Protein AF-A0A2V6CLN5-F1 (afdb_monomer)

Solvent-accessible surface area (backbone atoms only — not comparable to full-atom values): 7757 Å² total; per-residue (Å²): 100,62,91,76,71,55,39,78,45,78,47,77,34,78,84,60,89,76,80,54,70,52,59,53,9,47,54,37,43,55,32,52,57,23,52,75,64,76,71,31,48,40,36,36,31,42,41,48,69,71,58,45,52,54,38,46,75,48,40,44,60,82,65,34,53,76,42,70,60,85,72,76,74,73,96,62,84,77,76,75,79,74,70,76,85,67,86,66,53,70,64,59,49,43,53,50,41,42,52,7,52,50,31,34,23,73,61,24,66,73,41,44,77,76,39,44,70,59,51,54,49,39,54,48,54,54,52,51,62,65,74,75,112

Radius of gyration: 15.97 Å; Cα contacts (8 Å, |Δi|>4): 154; chains: 1; bounding box: 35×40×33 Å

Secondary structure (DSSP, 8-state):
-GGGT--EEEEE-TT-----HHHHHHHHHHHHHHHHTSS-EEEEES--HHHHHHHHTTTGGGTSEE--S--------PPP---------HHHHHHHHHHHHHHHHHH-TTHHHHHHHHHHHHHHHHHHHHHT-

Foldseek 3Di:
DVVVVDAEEEAECLPPPDDDLLNLLVLLLVQVVSVVVVRHAYEYECQDPVNVCVCVVLLNVVRHHYDNDDPDDPPDDDDDPPDDPDPDPPLVVLVSSLSSQVSSCVSPVVSCVVCVVVNVVSVVVNVVVVVVD

pLDDT: mean 75.02, std 11.57, range [39.91, 88.12]

Sequence (133 aa):
MLDRGYREFVVDLAHCAMMDSTFMGTMASVALRLKELEQGHLHVVHCGNRSRELLSGLGLDHIFDIRANGATAPECKTLERGGALREERKRQRAETMLEAHEALCEAAPENLFRFKDVLEYLKQDLHHETTSK

Nearest PDB structures (foldseek):
  1vgv-assembly2_D  TM=6.529E-01  e=3.186E+00  Escherichia coli
  8ahf-assembly1_B-2  TM=5.911E-01  e=4.012E+00  Bacillus anthracis
  7vz6-assembly1_C-2  TM=6.167E-01  e=5.053E+00  Streptomyces kasugaensis
  3kzp-assembly1_A  TM=6.061E-01  e=5.670E+00  Listeria monocytogenes

Mean predicted aligned error: 10.14 Å

Structure (mmCIF, N/CA/C/O backbone):
data_AF-A0A2V6CLN5-F1
#
_entry.id   AF-A0A2V6CLN5-F1
#
loop_
_atom_site.group_PDB
_atom_site.id
_atom_site.type_symbol
_atom_site.label_atom_id
_atom_site.label_alt_id
_atom_site.label_comp_id
_atom_site.label_asym_id
_atom_site.label_entity_id
_atom_site.label_seq_id
_atom_site.pdbx_PDB_ins_code
_atom_site.Cartn_x
_atom_site.Cartn_y
_atom_site.Cartn_z
_atom_site.occupancy
_atom_site.B_iso_or_equiv
_atom_site.auth_seq_id
_atom_site.auth_comp_id
_atom_site.auth_asym_id
_atom_site.auth_at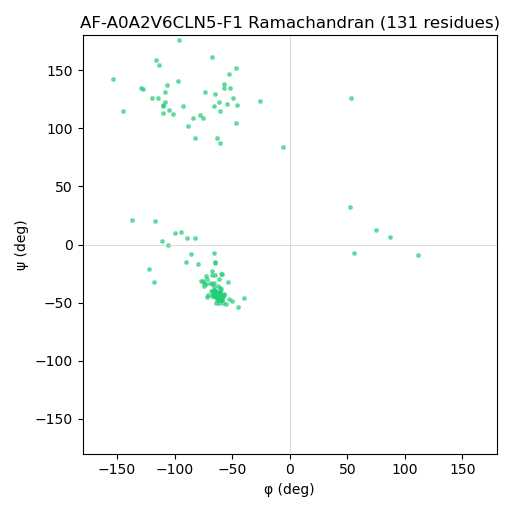om_id
_atom_site.pdbx_PDB_model_num
ATOM 1 N N . MET A 1 1 ? -14.189 -5.129 -4.611 1.00 71.19 1 MET A N 1
ATOM 2 C CA . MET A 1 1 ? -13.698 -6.204 -5.519 1.00 71.19 1 MET A CA 1
ATOM 3 C C . MET A 1 1 ? -13.406 -7.468 -4.740 1.00 71.19 1 MET A C 1
ATOM 5 O O . MET A 1 1 ? -13.866 -8.524 -5.148 1.00 71.19 1 MET A O 1
ATOM 9 N N . LEU A 1 2 ? -12.740 -7.334 -3.596 1.00 74.69 2 LEU A N 1
ATOM 10 C CA . LEU A 1 2 ? -12.608 -8.377 -2.579 1.00 74.69 2 LEU A CA 1
ATOM 11 C C . LEU A 1 2 ? -13.974 -8.989 -2.207 1.00 74.69 2 LEU A C 1
ATOM 13 O O . LEU A 1 2 ? -14.160 -10.192 -2.348 1.00 74.69 2 LEU A O 1
ATOM 17 N N . ASP A 1 3 ? -14.987 -8.156 -1.932 1.00 76.31 3 ASP A N 1
ATOM 18 C CA . ASP A 1 3 ? -16.357 -8.614 -1.601 1.00 76.31 3 ASP A CA 1
ATOM 19 C C . ASP A 1 3 ? -17.075 -9.336 -2.750 1.00 76.31 3 ASP A C 1
ATOM 21 O O . ASP A 1 3 ? -18.086 -10.002 -2.555 1.00 76.31 3 ASP A O 1
ATOM 25 N N . ARG A 1 4 ? -16.560 -9.200 -3.979 1.00 79.12 4 ARG A N 1
ATOM 26 C CA . ARG A 1 4 ? -17.073 -9.905 -5.162 1.00 79.12 4 ARG A CA 1
ATOM 27 C C . ARG A 1 4 ? -16.391 -11.264 -5.365 1.00 79.12 4 ARG A C 1
ATOM 29 O O . ARG A 1 4 ? -16.625 -11.891 -6.393 1.00 79.12 4 ARG A O 1
ATOM 36 N N . GLY A 1 5 ? -15.543 -11.694 -4.428 1.00 79.44 5 GLY A N 1
ATOM 37 C CA . GLY A 1 5 ? -14.860 -12.988 -4.444 1.00 79.44 5 GLY A CA 1
ATOM 38 C C . GLY A 1 5 ? -13.536 -13.019 -5.209 1.00 79.44 5 GLY A C 1
ATOM 39 O O . GLY A 1 5 ? -12.966 -14.095 -5.364 1.00 79.44 5 GLY A O 1
ATOM 40 N N . TYR A 1 6 ? -13.024 -11.877 -5.682 1.00 82.25 6 TYR A N 1
ATOM 41 C CA . TYR A 1 6 ? -11.706 -11.829 -6.324 1.00 82.25 6 TYR A CA 1
ATOM 42 C C . TYR A 1 6 ? -10.604 -11.970 -5.273 1.00 82.25 6 TYR A C 1
ATOM 44 O O . TYR A 1 6 ? -10.631 -11.281 -4.254 1.00 82.25 6 TYR A O 1
ATOM 52 N N . ARG A 1 7 ? -9.649 -12.864 -5.538 1.00 82.19 7 ARG A N 1
ATOM 53 C CA . ARG A 1 7 ? -8.569 -13.244 -4.611 1.00 82.19 7 ARG A CA 1
ATOM 54 C C . ARG A 1 7 ? -7.172 -13.018 -5.197 1.00 82.19 7 ARG A C 1
ATOM 56 O O . ARG A 1 7 ? -6.224 -12.869 -4.446 1.00 82.19 7 ARG A O 1
ATOM 63 N N . GLU A 1 8 ? -7.056 -12.939 -6.517 1.00 83.88 8 GLU A N 1
ATOM 64 C CA . GLU A 1 8 ? -5.797 -12.707 -7.228 1.00 83.88 8 GLU A CA 1
ATOM 65 C C . GLU A 1 8 ? -5.798 -11.298 -7.816 1.00 83.88 8 GLU A C 1
ATOM 67 O O . GLU A 1 8 ? -6.689 -10.947 -8.596 1.00 83.88 8 GLU A O 1
ATOM 72 N N . PHE A 1 9 ? -4.805 -10.494 -7.444 1.00 83.44 9 PHE A N 1
ATOM 73 C CA . PHE A 1 9 ? -4.642 -9.129 -7.931 1.00 83.44 9 PHE A CA 1
ATOM 74 C C . PHE A 1 9 ? -3.235 -8.938 -8.487 1.00 83.44 9 PHE A C 1
ATOM 76 O O . PHE A 1 9 ? -2.253 -9.305 -7.848 1.00 83.44 9 PHE A O 1
ATOM 83 N N . VAL A 1 10 ? -3.139 -8.327 -9.667 1.00 85.25 10 VAL A N 1
ATOM 84 C CA . VAL A 1 10 ? -1.862 -7.997 -10.309 1.00 85.25 10 VAL A CA 1
ATOM 85 C C . VAL A 1 10 ? -1.777 -6.491 -10.509 1.00 85.25 10 VAL A C 1
ATOM 87 O O . VAL A 1 10 ? -2.666 -5.890 -11.113 1.00 85.25 10 VAL A O 1
ATOM 90 N N . VAL A 1 11 ? -0.699 -5.890 -10.015 1.00 84.81 11 VAL A N 1
ATOM 91 C CA . VAL A 1 11 ? -0.373 -4.472 -10.178 1.00 84.81 11 VAL A CA 1
ATOM 92 C C . VAL A 1 11 ? 0.836 -4.360 -11.099 1.00 84.81 11 VAL A C 1
ATOM 94 O O . VAL A 1 11 ? 1.939 -4.778 -10.748 1.00 84.81 11 VAL A O 1
ATOM 97 N N . ASP A 1 12 ? 0.623 -3.795 -12.286 1.00 84.50 12 ASP A N 1
ATOM 98 C CA . ASP A 1 12 ? 1.682 -3.558 -13.266 1.00 84.50 12 ASP A CA 1
ATOM 99 C C . ASP A 1 12 ? 2.269 -2.149 -13.111 1.00 84.50 12 ASP A C 1
ATOM 101 O O . ASP A 1 12 ? 1.564 -1.146 -13.255 1.00 84.50 12 ASP A O 1
ATOM 105 N N . LEU A 1 13 ? 3.570 -2.076 -12.819 1.00 85.44 13 LEU A N 1
ATOM 106 C CA . LEU A 1 13 ? 4.305 -0.827 -12.630 1.00 85.44 13 LEU A CA 1
ATOM 107 C C . LEU A 1 13 ? 5.120 -0.390 -13.859 1.00 85.44 13 LEU A C 1
ATOM 109 O O . LEU A 1 13 ? 5.860 0.588 -13.756 1.00 85.44 13 LEU A O 1
ATOM 113 N N . ALA A 1 14 ? 4.957 -1.024 -15.029 1.00 81.94 14 ALA A N 1
ATOM 114 C CA . ALA A 1 14 ? 5.732 -0.721 -16.242 1.00 81.94 14 ALA A CA 1
ATOM 115 C C . ALA A 1 14 ? 5.692 0.765 -16.654 1.00 81.94 14 ALA A C 1
ATOM 117 O O . ALA A 1 14 ? 6.671 1.299 -17.175 1.00 81.94 14 ALA A O 1
ATOM 118 N N . HIS A 1 15 ? 4.574 1.448 -16.388 1.00 79.50 15 HIS A N 1
ATOM 119 C CA . HIS A 1 15 ? 4.381 2.878 -16.660 1.00 79.50 15 HIS A CA 1
ATOM 120 C C . HIS A 1 15 ? 4.155 3.714 -15.387 1.00 79.50 15 HIS A C 1
ATOM 122 O O . HIS A 1 15 ? 3.625 4.824 -15.452 1.00 79.50 15 HIS A O 1
ATOM 128 N N . CYS A 1 16 ? 4.545 3.202 -14.215 1.00 79.56 16 CYS A N 1
ATOM 129 C CA . CYS A 1 16 ? 4.435 3.923 -12.950 1.00 79.56 16 CYS A CA 1
ATOM 130 C C . CYS A 1 16 ? 5.697 4.764 -12.704 1.00 79.56 16 CYS A C 1
ATOM 132 O O . CYS A 1 16 ? 6.743 4.250 -12.312 1.00 79.56 16 CYS A O 1
ATOM 134 N N . ALA A 1 17 ? 5.606 6.075 -12.944 1.00 74.25 17 ALA A N 1
ATOM 135 C CA . ALA A 1 17 ? 6.748 6.982 -12.802 1.00 74.25 17 ALA A CA 1
ATOM 136 C C . ALA A 1 17 ? 7.102 7.306 -11.337 1.00 74.25 17 ALA A C 1
ATOM 138 O O . ALA A 1 17 ? 8.265 7.562 -11.020 1.00 74.25 17 ALA A O 1
ATOM 139 N N . MET A 1 18 ? 6.106 7.333 -10.447 1.00 76.50 18 MET A N 1
ATOM 140 C CA . MET A 1 18 ? 6.268 7.687 -9.037 1.00 76.50 18 MET A CA 1
ATOM 141 C C . MET A 1 18 ? 5.175 7.021 -8.198 1.00 76.50 18 MET A C 1
ATOM 143 O O . MET A 1 18 ? 4.025 6.958 -8.626 1.00 76.50 18 MET A O 1
ATOM 147 N N . MET A 1 19 ? 5.540 6.569 -6.998 1.00 82.31 19 MET A N 1
ATOM 148 C CA . MET A 1 19 ? 4.613 6.073 -5.982 1.00 82.31 19 MET A CA 1
ATOM 149 C C . MET A 1 19 ? 4.663 7.018 -4.785 1.00 82.31 19 MET A C 1
ATOM 151 O O . MET A 1 19 ? 5.745 7.294 -4.265 1.00 82.31 19 MET A O 1
ATOM 155 N N . ASP A 1 20 ? 3.508 7.518 -4.362 1.00 80.94 20 ASP A N 1
ATOM 156 C CA . ASP A 1 20 ? 3.372 8.273 -3.120 1.00 80.94 20 ASP A CA 1
ATOM 157 C C . ASP A 1 20 ? 2.894 7.363 -1.974 1.00 80.94 20 ASP A C 1
ATOM 159 O O . ASP A 1 20 ? 2.632 6.169 -2.156 1.00 80.94 20 ASP A O 1
ATOM 163 N N . SER A 1 21 ? 2.810 7.913 -0.762 1.00 69.31 21 SER A N 1
ATOM 164 C CA . SER A 1 21 ? 2.381 7.152 0.416 1.00 69.31 21 SER A CA 1
ATOM 165 C C . SER A 1 21 ? 0.934 6.668 0.329 1.00 69.31 21 SER A C 1
ATOM 167 O O . SER A 1 21 ? 0.615 5.626 0.898 1.00 69.31 21 SER A O 1
ATOM 169 N N . THR A 1 22 ? 0.072 7.361 -0.424 1.00 75.06 22 THR A N 1
ATOM 170 C CA . THR A 1 22 ? -1.329 6.951 -0.605 1.00 75.06 22 THR A CA 1
ATOM 171 C C . THR A 1 22 ? -1.402 5.717 -1.497 1.00 75.06 22 THR A C 1
ATOM 173 O O . THR A 1 22 ? -2.078 4.748 -1.153 1.00 75.06 22 THR A O 1
ATOM 176 N N . PHE A 1 23 ? -0.655 5.705 -2.604 1.00 82.06 23 PHE A N 1
ATOM 177 C CA . PHE A 1 23 ? -0.536 4.545 -3.484 1.00 82.06 23 PHE A CA 1
ATOM 178 C C . PHE A 1 23 ? -0.007 3.323 -2.725 1.00 82.06 23 PHE A C 1
ATOM 180 O O . PHE A 1 23 ? -0.618 2.255 -2.757 1.00 82.06 23 PHE A O 1
ATOM 187 N N . MET A 1 24 ? 1.097 3.490 -1.989 1.00 84.56 24 MET A N 1
ATOM 188 C CA . MET A 1 24 ? 1.725 2.390 -1.252 1.00 84.56 24 MET A CA 1
ATOM 189 C C . MET A 1 24 ? 0.838 1.866 -0.120 1.00 84.56 24 MET A C 1
ATOM 191 O O . MET A 1 24 ? 0.680 0.654 0.005 1.00 84.56 24 MET A O 1
ATOM 195 N N . GLY A 1 25 ? 0.206 2.744 0.661 1.00 79.44 25 GLY A N 1
ATOM 196 C CA . GLY A 1 25 ? -0.685 2.298 1.729 1.00 79.44 25 GLY A CA 1
ATOM 197 C C . GLY A 1 25 ? -2.014 1.727 1.224 1.00 79.44 25 GLY A C 1
ATOM 198 O O . GLY A 1 25 ? -2.551 0.817 1.847 1.00 79.44 25 GLY A O 1
ATOM 1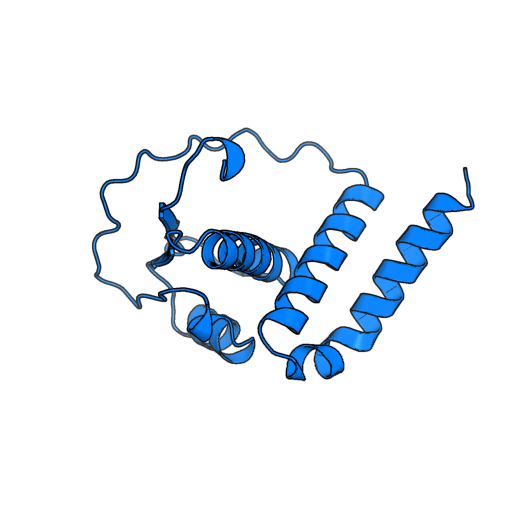99 N N . THR A 1 26 ? -2.502 2.143 0.048 1.00 83.25 26 THR A N 1
ATOM 200 C CA . THR A 1 26 ? -3.648 1.477 -0.601 1.00 83.25 26 THR A CA 1
ATOM 201 C C . THR A 1 26 ? -3.287 0.048 -1.001 1.00 83.25 26 THR A C 1
ATOM 203 O O . THR A 1 26 ? -4.049 -0.876 -0.724 1.00 83.25 26 THR A O 1
ATOM 206 N N . MET A 1 27 ? -2.109 -0.165 -1.606 1.00 85.88 27 MET A N 1
ATOM 207 C CA . MET A 1 27 ? -1.630 -1.522 -1.897 1.00 85.88 27 MET A CA 1
ATOM 208 C C . MET A 1 27 ? -1.469 -2.346 -0.614 1.00 85.88 27 MET A C 1
ATOM 210 O O . MET A 1 27 ? -1.870 -3.509 -0.589 1.00 85.88 27 MET A O 1
ATOM 214 N N . ALA A 1 28 ? -0.941 -1.739 0.456 1.00 81.75 28 ALA A N 1
ATOM 215 C CA . ALA A 1 28 ? -0.782 -2.390 1.756 1.00 81.75 28 ALA A CA 1
ATOM 216 C C . ALA A 1 28 ? -2.131 -2.824 2.341 1.00 81.75 28 ALA A C 1
ATOM 218 O O . ALA A 1 28 ? -2.293 -3.999 2.658 1.00 81.75 28 ALA A O 1
ATOM 219 N N . SER A 1 29 ? -3.120 -1.924 2.390 1.00 82.50 29 SER A N 1
ATOM 220 C CA . SER A 1 29 ? -4.478 -2.232 2.868 1.00 82.50 29 SER A CA 1
ATOM 221 C C . SER A 1 29 ? -5.115 -3.360 2.049 1.00 82.50 29 SER A C 1
ATOM 223 O O . SER A 1 29 ? -5.641 -4.319 2.613 1.00 82.50 29 SER A O 1
ATOM 225 N N . VAL A 1 30 ? -5.002 -3.320 0.714 1.00 84.25 30 VAL A N 1
ATOM 226 C CA . VAL A 1 30 ? -5.534 -4.388 -0.149 1.00 84.25 30 VAL A CA 1
ATOM 227 C C . VAL A 1 30 ? -4.890 -5.737 0.162 1.00 84.25 30 VAL A C 1
ATOM 229 O O . VAL A 1 30 ? -5.612 -6.726 0.286 1.00 84.25 30 VAL A O 1
ATOM 232 N N . ALA A 1 31 ? -3.566 -5.815 0.299 1.00 81.00 31 ALA A N 1
ATOM 233 C CA . ALA A 1 31 ? -2.940 -7.110 0.541 1.00 81.00 31 ALA A CA 1
ATOM 234 C C . ALA A 1 31 ? -3.081 -7.611 1.977 1.00 81.00 31 ALA A C 1
ATOM 236 O O . ALA A 1 31 ? -3.173 -8.819 2.167 1.00 81.00 31 ALA A O 1
ATOM 237 N N . LEU A 1 32 ? -3.135 -6.722 2.973 1.00 81.38 32 LEU A N 1
ATOM 238 C CA . LEU A 1 32 ? -3.453 -7.111 4.348 1.00 81.38 32 LEU A CA 1
ATOM 239 C C . LEU A 1 32 ? -4.834 -7.772 4.396 1.00 81.38 32 LEU A C 1
ATOM 241 O O . LEU A 1 32 ? -4.952 -8.901 4.865 1.00 81.38 32 LEU A O 1
ATOM 245 N N . ARG A 1 33 ? -5.841 -7.162 3.759 1.00 81.75 33 ARG A N 1
ATOM 246 C CA . ARG A 1 33 ? -7.179 -7.764 3.622 1.00 81.75 33 ARG A CA 1
ATOM 2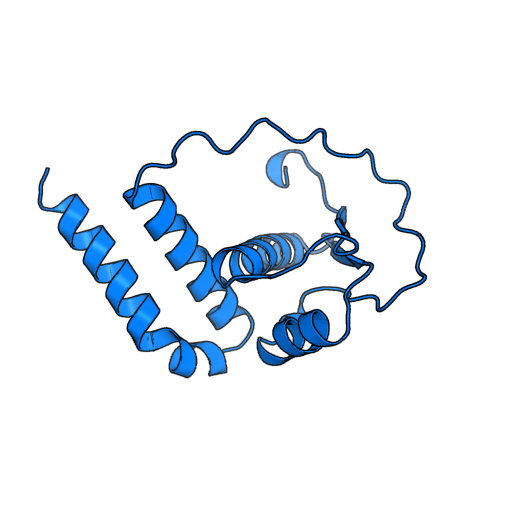47 C C . ARG A 1 33 ? -7.156 -9.093 2.859 1.00 81.75 33 ARG A C 1
ATOM 249 O O . ARG A 1 33 ? -7.895 -10.012 3.191 1.00 81.75 33 ARG A O 1
ATOM 256 N N . LEU A 1 34 ? -6.319 -9.231 1.827 1.00 81.75 34 LEU A N 1
ATOM 257 C CA . LEU A 1 34 ? -6.151 -10.505 1.110 1.00 81.75 34 LEU A CA 1
ATOM 258 C C . LEU A 1 34 ? -5.523 -11.595 1.988 1.00 81.75 34 LEU A C 1
ATOM 260 O O . LEU A 1 34 ? -5.922 -12.757 1.889 1.00 81.75 34 LEU A O 1
ATOM 264 N N . LYS A 1 35 ? -4.580 -11.214 2.854 1.00 75.56 35 LYS A N 1
ATOM 265 C CA . LYS A 1 35 ? -3.910 -12.100 3.807 1.00 75.56 35 LYS A CA 1
ATOM 266 C C . LYS A 1 35 ? -4.868 -12.589 4.895 1.00 75.56 35 LYS A C 1
ATOM 268 O O . LYS A 1 35 ? -4.841 -13.771 5.218 1.00 75.56 35 LYS A O 1
ATOM 273 N N . GLU A 1 36 ? -5.753 -11.725 5.395 1.00 78.62 36 GLU A N 1
ATOM 274 C CA . GLU A 1 36 ? -6.826 -12.101 6.334 1.00 78.62 36 GLU A CA 1
ATOM 275 C C . GLU A 1 36 ? -7.805 -13.125 5.741 1.00 78.62 36 GLU A C 1
ATOM 277 O O . GLU A 1 36 ? -8.364 -13.948 6.459 1.00 78.62 36 GLU A O 1
ATOM 282 N N . LEU A 1 37 ? -7.999 -13.102 4.420 1.00 76.88 37 LEU A N 1
ATOM 283 C CA . LEU A 1 37 ? -8.868 -14.040 3.704 1.00 76.88 37 LEU A CA 1
ATOM 284 C C . LEU A 1 37 ? -8.186 -15.389 3.383 1.00 76.88 37 LEU A C 1
ATOM 286 O O . LEU A 1 37 ? -8.77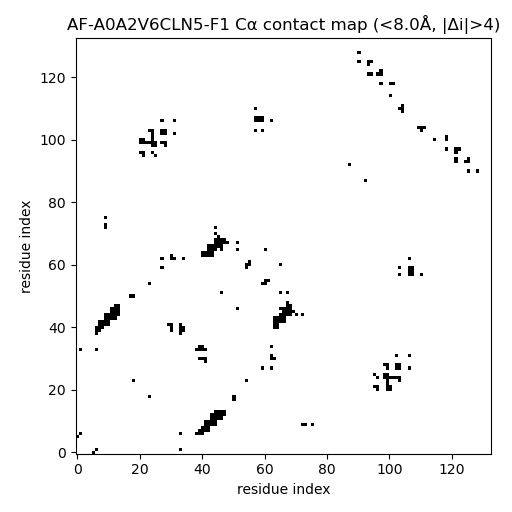9 -16.201 2.666 1.00 76.88 37 LEU A O 1
ATOM 290 N N . GLU A 1 38 ? -6.955 -15.613 3.869 1.00 65.88 38 GLU A N 1
ATOM 291 C CA . GLU A 1 38 ? -6.117 -16.833 3.809 1.00 65.88 38 GLU A CA 1
ATOM 292 C C . GLU A 1 38 ? -5.813 -17.421 2.413 1.00 65.88 38 GLU A C 1
ATOM 294 O O . GLU A 1 38 ? -4.999 -18.334 2.289 1.00 65.88 38 GLU A O 1
ATOM 299 N N . GLN A 1 39 ? -6.429 -16.916 1.342 1.00 69.06 39 GLN A N 1
ATOM 300 C CA . GLN A 1 39 ? -6.259 -17.419 -0.033 1.00 69.06 39 GLN A CA 1
ATOM 301 C C . GLN A 1 39 ? -6.128 -16.286 -1.060 1.00 69.06 39 GLN A C 1
ATOM 303 O O . GLN A 1 39 ? -6.473 -16.469 -2.226 1.00 69.06 39 GLN A O 1
ATOM 308 N N . GLY A 1 40 ? -5.756 -15.085 -0.616 1.00 74.69 40 GLY A N 1
ATOM 309 C CA . GLY A 1 40 ? -5.623 -13.913 -1.469 1.00 74.69 40 GLY A CA 1
ATOM 310 C C . GLY A 1 40 ? -4.165 -13.541 -1.728 1.00 74.69 40 GLY A C 1
ATOM 311 O O . GLY A 1 40 ? -3.363 -13.525 -0.797 1.00 74.69 40 GLY A O 1
ATOM 312 N N . HIS A 1 41 ? -3.830 -13.187 -2.968 1.00 80.25 41 HIS A N 1
ATOM 313 C CA . HIS A 1 41 ? -2.478 -12.807 -3.370 1.00 80.25 41 HIS A CA 1
ATOM 314 C C . HIS A 1 41 ? -2.475 -11.475 -4.131 1.00 80.25 41 HIS A C 1
ATOM 316 O O . HIS A 1 41 ? -3.291 -11.245 -5.030 1.00 80.25 41 HIS A O 1
ATOM 322 N N . LEU A 1 42 ? -1.535 -10.598 -3.762 1.00 84.19 42 LEU A N 1
ATOM 323 C CA . LEU A 1 42 ? -1.210 -9.379 -4.500 1.00 84.19 42 LEU A CA 1
ATOM 324 C C . LEU A 1 42 ? 0.171 -9.541 -5.143 1.00 84.19 42 LEU A C 1
ATOM 326 O O . LEU A 1 42 ? 1.174 -9.709 -4.447 1.00 84.19 42 LEU A O 1
ATOM 330 N N . HIS A 1 43 ? 0.209 -9.460 -6.470 1.00 85.00 43 HIS A N 1
ATOM 331 C CA . HIS A 1 43 ? 1.423 -9.563 -7.274 1.00 85.00 43 HIS A CA 1
ATOM 332 C C . HIS A 1 43 ? 1.782 -8.198 -7.843 1.00 85.00 43 HIS A C 1
ATOM 334 O O . HIS A 1 43 ? 0.941 -7.538 -8.454 1.00 85.00 43 HIS A O 1
ATOM 340 N N . VAL A 1 44 ? 3.039 -7.792 -7.701 1.00 85.38 44 VAL A N 1
ATOM 341 C CA . VAL A 1 44 ? 3.567 -6.569 -8.314 1.00 85.38 44 VAL A CA 1
ATOM 342 C C . VAL A 1 44 ? 4.539 -6.961 -9.420 1.00 85.38 44 VAL A C 1
ATOM 344 O O . VAL A 1 44 ? 5.547 -7.622 -9.163 1.00 85.38 44 VAL A O 1
ATOM 347 N N . VAL A 1 45 ? 4.254 -6.549 -10.654 1.00 85.62 45 VAL A N 1
ATOM 348 C CA . VAL A 1 45 ? 5.069 -6.857 -11.841 1.00 85.62 45 VAL A CA 1
ATOM 349 C C . VAL A 1 45 ? 5.658 -5.589 -12.456 1.00 85.62 45 VAL A C 1
ATOM 351 O O . VAL A 1 45 ? 5.185 -4.481 -12.210 1.00 85.62 45 VAL A O 1
ATOM 354 N N . HIS A 1 46 ? 6.737 -5.755 -13.226 1.00 82.00 46 HIS A N 1
ATOM 355 C CA . HIS A 1 46 ? 7.517 -4.659 -13.823 1.00 82.00 46 HIS A CA 1
ATOM 356 C C . HIS A 1 46 ? 7.968 -3.596 -12.804 1.00 82.00 46 HIS A C 1
ATOM 358 O O . HIS A 1 46 ? 8.099 -2.412 -13.112 1.00 82.00 46 HIS A O 1
ATOM 364 N N . CYS A 1 47 ? 8.225 -4.026 -11.565 1.00 81.56 47 CYS A N 1
ATOM 365 C CA . CYS A 1 47 ? 8.707 -3.149 -10.508 1.00 81.56 47 CYS A CA 1
ATOM 366 C C . CYS A 1 47 ? 10.193 -2.833 -10.727 1.00 81.56 47 CYS A C 1
ATOM 368 O O . CYS A 1 47 ? 11.054 -3.702 -10.569 1.00 81.56 47 CYS A O 1
ATOM 370 N N . GLY A 1 48 ? 10.497 -1.590 -11.111 1.00 80.75 48 GLY A N 1
ATOM 371 C CA . GLY A 1 48 ? 11.874 -1.114 -11.251 1.00 80.75 48 GLY A CA 1
ATOM 372 C C . GLY A 1 48 ? 12.609 -1.021 -9.907 1.00 80.75 48 GLY A C 1
ATOM 373 O O . GLY A 1 48 ? 11.984 -0.943 -8.851 1.00 80.75 48 GLY A O 1
ATOM 374 N N . ASN A 1 49 ? 13.945 -0.972 -9.942 1.00 81.31 49 ASN A N 1
ATOM 375 C CA . ASN A 1 49 ? 14.798 -1.024 -8.743 1.00 81.31 49 ASN A CA 1
ATOM 376 C C . ASN A 1 49 ? 14.425 0.018 -7.678 1.00 81.31 49 ASN A C 1
ATOM 378 O O . ASN A 1 49 ? 14.240 -0.336 -6.520 1.00 81.31 49 ASN A O 1
ATOM 382 N N . ARG A 1 50 ? 14.217 1.279 -8.079 1.00 82.19 50 ARG A N 1
ATOM 383 C CA . ARG A 1 50 ? 13.816 2.359 -7.161 1.00 82.19 50 ARG A CA 1
ATOM 384 C C . ARG A 1 50 ? 12.488 2.059 -6.462 1.00 82.19 50 ARG A C 1
ATOM 386 O O . ARG A 1 50 ? 12.354 2.273 -5.264 1.00 82.19 50 ARG A O 1
ATOM 393 N N . SER A 1 51 ? 11.501 1.578 -7.213 1.00 81.50 51 SER A N 1
ATOM 394 C CA . SER A 1 51 ? 10.189 1.221 -6.671 1.00 81.50 51 SER A CA 1
ATOM 395 C C . SER A 1 51 ? 10.294 0.028 -5.724 1.00 81.50 51 SER A C 1
ATOM 397 O O . SER A 1 51 ? 9.695 0.039 -4.655 1.00 81.50 51 SER A O 1
ATOM 399 N N . ARG A 1 52 ? 11.117 -0.965 -6.066 1.00 81.69 52 ARG A N 1
ATOM 400 C CA . ARG A 1 52 ? 11.379 -2.126 -5.215 1.00 81.69 52 ARG A CA 1
ATOM 401 C C . ARG A 1 52 ? 12.053 -1.743 -3.898 1.00 81.69 52 ARG A C 1
ATOM 403 O O . ARG A 1 52 ? 11.622 -2.217 -2.855 1.00 81.69 52 ARG A O 1
ATOM 410 N N . GLU A 1 53 ? 13.072 -0.888 -3.938 1.00 82.25 53 GLU A N 1
ATOM 411 C CA . GLU A 1 53 ? 13.750 -0.374 -2.740 1.00 82.25 53 GLU A CA 1
ATOM 412 C C . GLU A 1 53 ? 12.789 0.399 -1.836 1.00 82.25 53 GLU A C 1
ATOM 414 O O . GLU A 1 53 ? 12.821 0.225 -0.622 1.00 82.25 53 GLU A O 1
ATOM 419 N N . LEU A 1 54 ? 11.896 1.208 -2.418 1.00 81.81 54 LEU A N 1
ATOM 420 C CA . LEU A 1 54 ? 10.861 1.910 -1.658 1.00 81.81 54 LEU A CA 1
ATOM 421 C C . LEU A 1 54 ? 9.893 0.938 -0.977 1.00 81.81 54 LEU A C 1
ATOM 423 O O . LEU A 1 54 ? 9.631 1.088 0.210 1.00 81.81 54 LEU A O 1
ATOM 427 N N . LEU A 1 55 ? 9.380 -0.060 -1.703 1.00 82.00 55 LEU A N 1
ATOM 428 C CA . LEU A 1 55 ? 8.433 -1.034 -1.151 1.00 82.00 55 LEU A CA 1
ATOM 429 C C . LEU A 1 55 ? 9.081 -1.918 -0.074 1.00 82.00 55 LEU A C 1
ATOM 431 O O . LEU A 1 55 ? 8.490 -2.119 0.984 1.00 82.00 55 LEU A O 1
ATOM 435 N N . SER A 1 56 ? 10.308 -2.388 -0.307 1.00 81.19 56 SER A N 1
ATOM 436 C CA . SER A 1 56 ? 11.072 -3.176 0.671 1.00 81.19 56 SER A CA 1
ATOM 437 C C . SER A 1 56 ? 11.461 -2.340 1.892 1.00 81.19 56 SER A C 1
ATOM 439 O O . SER A 1 56 ? 11.291 -2.765 3.028 1.00 81.19 56 SER A O 1
ATOM 441 N N . GLY A 1 57 ? 11.847 -1.078 1.690 1.00 78.62 57 GLY A N 1
ATOM 442 C CA . GLY A 1 57 ? 12.106 -0.133 2.777 1.00 78.62 57 GLY A CA 1
ATOM 443 C C . GLY A 1 57 ? 10.873 0.238 3.609 1.00 78.62 57 GLY A C 1
ATOM 444 O O . GLY A 1 57 ? 11.020 0.940 4.608 1.00 78.62 57 GLY A O 1
ATOM 445 N N . LEU A 1 58 ? 9.674 -0.188 3.203 1.00 77.88 58 LEU A N 1
ATOM 446 C CA . LEU A 1 58 ? 8.427 -0.082 3.965 1.00 77.88 58 LEU A CA 1
ATOM 447 C C . LEU A 1 58 ? 7.972 -1.428 4.555 1.00 77.88 58 LEU A C 1
ATOM 449 O O . LEU A 1 58 ? 6.934 -1.458 5.212 1.00 77.88 58 LEU A O 1
ATOM 453 N N . GLY A 1 59 ? 8.716 -2.516 4.320 1.00 75.31 59 GLY A N 1
ATOM 454 C CA . GLY A 1 59 ? 8.379 -3.880 4.741 1.00 75.31 59 GLY A CA 1
ATOM 455 C C . GLY A 1 59 ? 7.278 -4.548 3.909 1.00 75.31 59 GLY A C 1
ATOM 456 O O . GLY A 1 59 ? 6.726 -5.571 4.310 1.00 75.31 59 GLY A O 1
ATOM 457 N N . LEU A 1 60 ? 6.917 -3.974 2.756 1.00 79.75 60 LEU A N 1
ATOM 458 C CA . LEU A 1 60 ? 5.818 -4.470 1.920 1.00 79.75 60 LEU A CA 1
ATOM 459 C C . LEU A 1 60 ? 6.200 -5.680 1.058 1.00 79.75 60 LEU A C 1
ATOM 461 O O . LEU A 1 60 ? 5.332 -6.412 0.586 1.00 79.75 60 LEU A O 1
ATOM 465 N N . ASP A 1 61 ? 7.492 -5.926 0.886 1.00 75.81 61 ASP A N 1
ATOM 466 C CA . ASP A 1 61 ? 8.049 -7.138 0.283 1.00 75.81 61 ASP A CA 1
ATOM 467 C C . ASP A 1 61 ? 7.787 -8.409 1.109 1.00 75.81 61 ASP A C 1
ATOM 469 O O . ASP A 1 61 ? 7.896 -9.514 0.584 1.00 75.81 61 ASP A O 1
ATOM 473 N N . HIS A 1 62 ? 7.385 -8.270 2.375 1.00 70.50 62 HIS A N 1
ATOM 474 C CA . HIS A 1 62 ? 6.908 -9.377 3.208 1.00 70.50 62 HIS A CA 1
ATOM 475 C C . HIS A 1 62 ? 5.408 -9.675 3.041 1.00 70.50 62 HIS A C 1
ATOM 477 O O . HIS A 1 62 ? 4.909 -10.656 3.598 1.00 70.50 62 HIS A O 1
ATOM 483 N N . ILE A 1 63 ? 4.678 -8.826 2.308 1.00 71.31 63 ILE A N 1
ATOM 484 C CA . ILE A 1 63 ? 3.214 -8.882 2.177 1.00 71.31 63 ILE A CA 1
ATOM 485 C C . ILE A 1 63 ? 2.793 -9.137 0.724 1.00 71.31 63 ILE A C 1
ATOM 487 O O . ILE A 1 63 ? 1.788 -9.810 0.497 1.00 71.31 63 ILE A O 1
ATOM 491 N N . PHE A 1 64 ? 3.557 -8.651 -0.259 1.00 77.00 64 PHE A N 1
ATOM 492 C CA . PHE A 1 64 ? 3.301 -8.874 -1.686 1.00 77.00 64 PHE A CA 1
ATOM 493 C C . PHE A 1 64 ? 4.398 -9.728 -2.337 1.00 77.00 64 PHE A C 1
ATOM 495 O O . PHE A 1 64 ? 5.556 -9.676 -1.926 1.00 77.00 64 PHE A O 1
ATOM 502 N N . ASP A 1 65 ? 4.067 -10.424 -3.429 1.00 74.06 65 ASP A N 1
ATOM 503 C CA . ASP A 1 65 ? 5.078 -11.007 -4.324 1.00 74.06 65 ASP A CA 1
ATOM 504 C C . ASP A 1 65 ? 5.541 -9.932 -5.326 1.00 74.06 65 ASP A C 1
ATOM 506 O O . ASP A 1 65 ? 4.779 -9.504 -6.200 1.00 74.06 65 ASP A O 1
ATOM 510 N N . ILE A 1 66 ? 6.779 -9.446 -5.175 1.00 74.88 66 ILE A N 1
ATOM 511 C CA . ILE A 1 66 ? 7.363 -8.402 -6.030 1.00 74.88 66 ILE A CA 1
ATOM 512 C C . ILE A 1 66 ? 8.301 -9.039 -7.055 1.00 74.88 66 ILE A C 1
ATOM 514 O O . ILE A 1 66 ? 9.404 -9.488 -6.731 1.00 74.88 66 ILE A O 1
ATOM 518 N N . ARG A 1 67 ? 7.913 -8.985 -8.331 1.00 74.19 67 ARG A N 1
ATOM 519 C CA . ARG A 1 67 ? 8.684 -9.553 -9.441 1.00 74.19 67 ARG A CA 1
ATOM 520 C C . ARG A 1 67 ? 9.385 -8.461 -10.245 1.00 74.19 67 ARG A C 1
ATOM 522 O O . ARG A 1 67 ? 8.759 -7.621 -10.894 1.00 74.19 67 ARG A O 1
ATOM 529 N N . ALA A 1 68 ? 10.716 -8.496 -10.220 1.00 58.81 68 ALA A N 1
ATOM 530 C CA . ALA A 1 68 ? 11.572 -7.606 -10.996 1.00 58.81 68 ALA A CA 1
ATOM 531 C C . ALA A 1 68 ? 11.724 -8.146 -12.4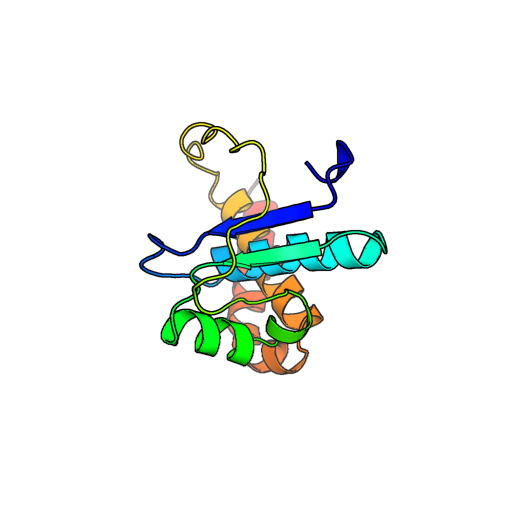27 1.00 58.81 68 ALA A C 1
ATOM 533 O O . ALA A 1 68 ? 12.611 -8.948 -12.676 1.00 58.81 68 ALA A O 1
ATOM 534 N N . ASN A 1 69 ? 10.844 -7.705 -13.334 1.00 57.84 69 ASN A N 1
ATOM 535 C CA . ASN A 1 69 ? 10.834 -7.964 -14.785 1.00 57.84 69 ASN A CA 1
ATOM 536 C C . ASN A 1 69 ? 10.885 -9.435 -15.260 1.00 57.84 69 ASN A C 1
ATOM 538 O O . ASN A 1 69 ? 11.820 -10.180 -14.998 1.00 57.84 69 ASN A O 1
ATOM 542 N N . GLY A 1 70 ? 9.913 -9.817 -16.098 1.00 51.94 70 GLY A N 1
ATOM 543 C CA . GLY A 1 70 ? 9.980 -11.029 -16.930 1.00 51.94 70 GLY A CA 1
ATOM 544 C C . GLY A 1 70 ? 9.023 -12.161 -16.558 1.00 51.94 70 GLY A C 1
ATOM 545 O O . GLY A 1 70 ? 8.870 -13.092 -17.342 1.00 51.94 70 GLY A O 1
ATOM 546 N N . ALA A 1 71 ? 8.322 -12.083 -15.426 1.00 50.34 71 ALA A N 1
ATOM 547 C CA . ALA A 1 71 ? 7.156 -12.934 -15.228 1.00 50.34 71 ALA A CA 1
ATOM 548 C C . ALA A 1 71 ? 6.004 -12.330 -16.030 1.00 50.34 71 ALA A C 1
ATOM 550 O O . ALA A 1 71 ? 5.533 -11.241 -15.704 1.00 50.34 71 ALA A O 1
ATOM 551 N N . THR A 1 72 ? 5.577 -13.018 -17.087 1.00 51.25 72 THR A N 1
ATOM 552 C CA . THR A 1 72 ? 4.301 -12.751 -17.747 1.00 51.25 72 THR A CA 1
ATOM 553 C C . THR A 1 72 ? 3.253 -12.608 -16.649 1.00 51.25 72 THR A C 1
ATOM 555 O O . THR A 1 72 ? 3.101 -13.520 -15.829 1.00 51.25 72 THR A O 1
ATOM 558 N N . ALA A 1 73 ? 2.596 -11.448 -16.568 1.00 53.44 73 ALA A N 1
ATOM 559 C CA . ALA A 1 73 ? 1.452 -11.307 -15.680 1.00 53.44 73 ALA A CA 1
ATOM 560 C C . ALA A 1 73 ? 0.489 -12.465 -15.997 1.00 53.44 73 ALA A C 1
ATOM 562 O O . ALA A 1 73 ? 0.297 -12.757 -17.185 1.00 53.44 73 ALA A O 1
ATOM 563 N N . PRO A 1 74 ? -0.067 -13.167 -14.992 1.00 58.50 74 PRO A N 1
ATOM 564 C CA . PRO A 1 74 ? -1.079 -14.178 -15.269 1.00 58.50 74 PRO A CA 1
ATOM 565 C C . PRO A 1 74 ? -2.188 -13.540 -16.113 1.00 58.50 74 PRO A C 1
ATOM 567 O O . PRO A 1 74 ? -2.442 -12.340 -15.981 1.00 58.50 74 PRO A O 1
ATOM 570 N N . GLU A 1 75 ? -2.812 -14.314 -17.007 1.00 58.22 75 GLU A N 1
ATOM 571 C CA . GLU A 1 75 ? -3.903 -13.829 -17.858 1.00 58.22 75 GLU A CA 1
ATOM 572 C C . GLU A 1 75 ? -5.077 -13.355 -16.984 1.00 58.22 75 GLU A C 1
ATOM 574 O O . GLU A 1 75 ? -5.993 -14.101 -16.640 1.00 58.22 75 GLU A O 1
ATOM 579 N N . CYS A 1 76 ? -5.032 -12.089 -16.581 1.00 61.34 76 CYS A N 1
ATOM 580 C CA . CYS A 1 76 ? -6.067 -11.426 -15.816 1.00 61.34 76 CYS A CA 1
ATOM 581 C C . CYS A 1 76 ? -6.955 -10.641 -16.772 1.00 61.34 76 CYS A C 1
ATOM 583 O O . CYS A 1 76 ? -6.482 -9.965 -17.687 1.00 61.34 76 CYS A O 1
ATOM 585 N N . LYS A 1 77 ? -8.266 -10.662 -16.516 1.00 66.81 77 LYS A N 1
ATOM 586 C CA . LYS A 1 77 ? -9.171 -9.707 -17.154 1.00 66.81 77 LYS A CA 1
ATOM 587 C C . LYS A 1 77 ? -8.731 -8.306 -16.745 1.00 66.81 77 LYS A C 1
ATOM 589 O O . LYS A 1 77 ? -8.803 -7.968 -15.564 1.00 66.81 77 LYS A O 1
ATOM 594 N N . THR A 1 78 ? -8.273 -7.514 -17.711 1.00 62.94 78 THR A N 1
ATOM 595 C CA . THR A 1 78 ? -7.959 -6.104 -17.495 1.00 62.94 78 THR A CA 1
ATOM 596 C C . THR A 1 78 ? -9.186 -5.432 -16.900 1.00 62.94 78 THR A C 1
ATOM 598 O O . THR A 1 78 ? -10.269 -5.459 -17.486 1.00 62.94 78 THR A O 1
ATOM 601 N N . LEU A 1 79 ? -9.027 -4.848 -15.715 1.00 62.94 79 LEU A N 1
ATOM 602 C CA . LEU A 1 79 ? -10.026 -3.924 -15.218 1.00 62.94 79 LEU A CA 1
ATOM 603 C C . LEU A 1 79 ? -10.023 -2.714 -16.144 1.00 62.94 79 LEU A C 1
ATOM 605 O O . LEU A 1 79 ? -9.009 -2.023 -16.255 1.00 62.94 79 LEU A O 1
ATOM 609 N N . GLU A 1 80 ? -11.153 -2.443 -16.791 1.00 55.00 80 GLU A N 1
ATOM 610 C CA . GLU A 1 80 ? -11.322 -1.155 -17.442 1.00 55.00 80 GLU A CA 1
ATOM 611 C C . GLU A 1 80 ? -11.137 -0.056 -16.400 1.00 55.00 80 GLU A C 1
ATOM 613 O O . GLU A 1 80 ? -11.632 -0.147 -15.271 1.00 55.00 80 GLU A O 1
ATOM 618 N N . ARG A 1 81 ? -10.373 0.968 -16.782 1.00 49.91 81 ARG A N 1
ATOM 619 C CA . ARG A 1 81 ? -10.081 2.124 -15.944 1.00 49.91 81 ARG A CA 1
ATOM 620 C C . ARG A 1 81 ? -11.406 2.841 -15.680 1.00 49.91 81 ARG A C 1
ATOM 622 O O . ARG A 1 81 ? -11.837 3.661 -16.485 1.00 49.91 81 ARG A O 1
ATOM 629 N N . GLY A 1 82 ? -12.076 2.490 -14.581 1.00 44.97 82 GLY A N 1
ATOM 630 C CA . GLY A 1 82 ? -13.224 3.238 -14.080 1.00 44.97 82 GLY A CA 1
ATOM 631 C C . GLY A 1 82 ? -12.824 4.708 -14.025 1.00 44.97 82 GLY A C 1
ATOM 632 O O . GLY A 1 82 ? -11.746 5.019 -13.518 1.00 44.97 82 GLY A O 1
ATOM 633 N N . GLY A 1 83 ? -13.621 5.562 -14.671 1.00 39.91 83 GLY A N 1
ATOM 634 C CA . GLY A 1 83 ? -13.280 6.952 -14.970 1.00 39.91 83 GLY A CA 1
ATOM 635 C C . GLY A 1 83 ? -12.690 7.712 -13.783 1.00 39.91 83 GLY A C 1
ATOM 636 O O . GLY A 1 83 ? -12.975 7.385 -12.634 1.00 39.91 83 GLY A O 1
ATOM 637 N N . ALA A 1 84 ? -11.857 8.708 -14.106 1.00 42.88 84 ALA A N 1
ATOM 638 C CA . ALA A 1 84 ? -11.150 9.592 -13.181 1.00 42.88 84 ALA A CA 1
ATOM 639 C C . ALA A 1 84 ? -11.871 9.742 -11.833 1.00 42.88 84 ALA A C 1
ATOM 641 O O . ALA A 1 84 ? -13.041 10.133 -11.812 1.00 42.88 84 ALA A O 1
ATOM 642 N N . LEU A 1 85 ? -11.160 9.425 -10.740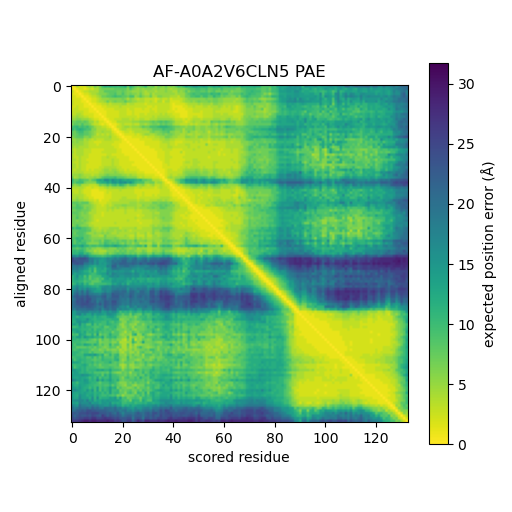 1.00 47.94 85 LEU A N 1
ATOM 643 C CA . LEU A 1 85 ? -11.608 9.657 -9.367 1.00 47.94 85 LEU A CA 1
ATOM 644 C C . LEU A 1 85 ? -12.152 11.085 -9.286 1.00 47.94 85 LEU A C 1
ATOM 646 O O . LEU A 1 85 ? -11.423 12.069 -9.393 1.00 47.94 85 LEU A O 1
ATOM 650 N N . ARG A 1 86 ? -13.477 11.169 -9.239 1.00 48.97 86 ARG A N 1
ATOM 651 C CA . ARG A 1 86 ? -14.252 12.402 -9.207 1.00 48.97 86 ARG A CA 1
ATOM 652 C C . ARG A 1 86 ? -13.856 13.136 -7.934 1.00 48.97 86 ARG A C 1
ATOM 654 O O . ARG A 1 86 ? -14.019 12.514 -6.894 1.00 48.97 86 ARG A O 1
ATOM 661 N N . GLU A 1 87 ? -13.377 14.384 -8.041 1.00 48.00 87 GLU A N 1
ATOM 662 C CA . GLU A 1 87 ? -13.029 15.312 -6.940 1.00 48.00 87 GLU A CA 1
ATOM 663 C C . GLU A 1 87 ? -13.413 14.765 -5.556 1.00 48.00 87 GLU A C 1
ATOM 665 O O . GLU A 1 87 ? -14.516 15.005 -5.050 1.00 48.00 87 GLU A O 1
ATOM 670 N N . GLU A 1 88 ? -12.535 13.933 -4.988 1.00 55.50 88 GLU A N 1
ATOM 671 C CA . GLU A 1 88 ? -12.773 13.332 -3.682 1.00 55.50 88 GLU A CA 1
ATOM 672 C C . GLU A 1 88 ? -12.788 14.457 -2.660 1.00 55.50 88 GLU A C 1
ATOM 674 O O . GLU A 1 88 ? -11.895 15.309 -2.627 1.00 55.50 88 GLU A O 1
ATOM 679 N N . ARG A 1 89 ? -13.830 14.492 -1.823 1.00 67.88 89 ARG A N 1
ATOM 680 C CA . ARG A 1 89 ? -13.921 15.531 -0.794 1.00 67.88 89 ARG A CA 1
ATOM 681 C C . ARG A 1 89 ? -12.671 15.456 0.079 1.00 67.88 89 ARG A C 1
ATOM 683 O O . ARG A 1 89 ? -12.269 14.358 0.452 1.00 67.88 89 ARG A O 1
ATOM 690 N N . LYS A 1 90 ? -12.100 16.614 0.437 1.00 71.19 90 LYS A N 1
ATOM 691 C CA . LYS A 1 90 ? -10.869 16.748 1.245 1.00 71.19 90 LYS A CA 1
ATOM 692 C C . LYS A 1 90 ? -10.810 15.729 2.396 1.00 71.19 90 LYS A C 1
ATOM 694 O O . LYS A 1 90 ? -9.824 15.012 2.532 1.00 71.19 90 LYS A O 1
ATOM 699 N N . ARG A 1 91 ? -11.924 15.586 3.116 1.00 76.38 91 ARG A N 1
ATOM 700 C CA . ARG A 1 91 ? -12.130 14.583 4.161 1.00 76.38 91 ARG A CA 1
ATOM 701 C C . ARG A 1 91 ? -11.903 13.129 3.733 1.00 76.38 91 ARG A C 1
ATOM 703 O O . ARG A 1 91 ? -11.161 12.420 4.391 1.00 76.38 91 ARG A O 1
ATOM 710 N N . GLN A 1 92 ? -12.527 12.678 2.643 1.00 73.06 92 GLN A N 1
ATOM 711 C CA . GLN A 1 92 ? -12.394 11.296 2.152 1.00 73.06 92 GLN A CA 1
ATOM 712 C C . GLN A 1 92 ? -10.950 10.987 1.761 1.00 73.06 92 GLN A C 1
ATOM 714 O O . GLN A 1 92 ? -10.452 9.890 2.005 1.00 73.06 92 GLN A O 1
ATOM 719 N N . ARG A 1 93 ? -10.254 11.984 1.205 1.00 73.50 93 ARG A N 1
ATOM 720 C CA . ARG A 1 93 ? -8.832 11.871 0.896 1.00 73.50 93 ARG A CA 1
ATOM 721 C C . ARG A 1 93 ? -7.990 11.739 2.167 1.00 73.50 93 ARG A C 1
ATOM 723 O O . ARG A 1 93 ? -7.115 10.884 2.209 1.00 73.50 93 ARG A O 1
ATOM 730 N N . ALA A 1 94 ? -8.271 12.536 3.197 1.00 76.62 94 ALA A N 1
ATOM 731 C CA . ALA A 1 94 ? -7.593 12.443 4.489 1.00 76.62 94 ALA A CA 1
ATOM 732 C C . ALA A 1 94 ? -7.876 11.109 5.212 1.00 76.62 94 ALA A C 1
ATOM 734 O O . ALA A 1 94 ? -6.947 10.511 5.745 1.00 76.62 94 ALA A O 1
ATOM 735 N N . GLU A 1 95 ? -9.112 10.597 5.159 1.00 79.81 95 GLU A N 1
ATOM 736 C CA . GLU A 1 95 ? -9.485 9.263 5.668 1.00 79.81 95 GLU A CA 1
ATOM 737 C C . GLU A 1 95 ? -8.700 8.161 4.939 1.00 79.81 95 GLU A C 1
ATOM 739 O O . GLU A 1 95 ? -8.075 7.318 5.578 1.00 79.81 95 GLU A O 1
ATOM 744 N N . THR A 1 96 ? -8.642 8.225 3.605 1.00 75.88 96 THR A N 1
ATOM 745 C CA . THR A 1 96 ? -7.894 7.260 2.780 1.00 75.88 96 THR A CA 1
ATOM 746 C C . THR A 1 96 ? -6.392 7.314 3.068 1.00 75.88 96 THR A C 1
ATOM 748 O O . THR A 1 96 ? -5.736 6.281 3.177 1.00 75.88 96 THR A O 1
ATOM 751 N N . MET A 1 97 ? -5.829 8.517 3.219 1.00 75.19 97 MET A N 1
ATOM 752 C CA . MET A 1 97 ? -4.425 8.700 3.589 1.00 75.19 97 MET A CA 1
ATOM 753 C C . MET A 1 97 ? -4.132 8.146 4.982 1.00 75.19 97 MET A C 1
ATOM 755 O O . MET A 1 97 ? -3.079 7.543 5.173 1.00 75.19 97 MET A O 1
ATOM 759 N N . LEU A 1 98 ? -5.034 8.342 5.945 1.00 82.88 98 LEU A N 1
ATOM 760 C CA . LEU A 1 98 ? -4.864 7.825 7.297 1.00 82.88 98 LEU A CA 1
ATOM 761 C C . LEU A 1 98 ? -4.857 6.292 7.294 1.00 82.88 98 LEU A C 1
ATOM 763 O O . LEU A 1 98 ? -3.892 5.704 7.777 1.00 82.88 98 LEU A O 1
ATOM 767 N N . GLU A 1 99 ? -5.853 5.665 6.660 1.00 80.56 99 GLU A N 1
ATOM 768 C CA . GLU A 1 99 ? -5.939 4.202 6.528 1.00 80.56 99 GLU A CA 1
ATOM 769 C C . GLU A 1 99 ? -4.686 3.632 5.846 1.00 80.56 99 GLU A C 1
ATOM 771 O O . GLU A 1 99 ? -4.106 2.648 6.301 1.00 80.56 99 GLU A O 1
ATOM 776 N N . ALA A 1 100 ? -4.213 4.297 4.789 1.00 76.12 100 ALA A N 1
ATOM 777 C CA . ALA A 1 100 ? -2.994 3.931 4.082 1.00 76.12 100 ALA A CA 1
ATOM 778 C C . ALA A 1 100 ? -1.757 3.930 5.004 1.00 76.12 100 ALA A C 1
ATOM 780 O O . ALA A 1 100 ? -0.981 2.976 4.981 1.00 76.12 100 ALA A O 1
ATOM 781 N N . HIS A 1 101 ? -1.55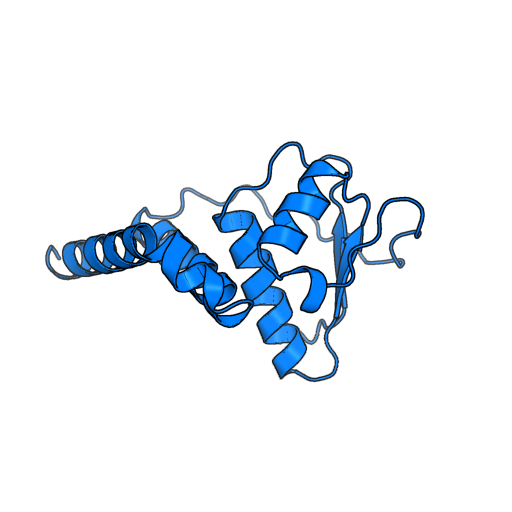8 4.965 5.827 1.00 77.62 101 HIS A N 1
ATOM 782 C CA . HIS A 1 101 ? -0.406 5.022 6.738 1.00 77.62 101 HIS A CA 1
ATOM 783 C C . HIS A 1 101 ? -0.541 4.047 7.914 1.00 77.62 101 HIS A C 1
ATOM 785 O O . HIS A 1 101 ? 0.468 3.492 8.348 1.00 77.62 101 HIS A O 1
ATOM 791 N N . GLU A 1 102 ? -1.755 3.806 8.412 1.00 84.69 102 GLU A N 1
ATOM 792 C CA . GLU A 1 102 ? -2.006 2.799 9.449 1.00 84.69 102 GLU A CA 1
ATOM 793 C C . GLU A 1 102 ? -1.707 1.386 8.927 1.00 84.69 102 GLU A C 1
ATOM 795 O O . GLU A 1 102 ? -0.979 0.646 9.587 1.00 84.69 102 GLU A O 1
ATOM 800 N N . ALA A 1 103 ? -2.115 1.065 7.695 1.00 79.19 103 ALA A N 1
ATOM 801 C CA . ALA A 1 103 ? -1.767 -0.193 7.031 1.00 79.19 103 ALA A CA 1
ATOM 802 C C . ALA A 1 103 ? -0.246 -0.371 6.862 1.00 79.19 103 ALA A C 1
ATOM 804 O O . ALA A 1 103 ? 0.278 -1.466 7.055 1.00 79.19 103 ALA A O 1
ATOM 805 N N . LEU A 1 104 ? 0.500 0.698 6.550 1.00 78.31 104 LEU A N 1
ATOM 806 C CA . LEU A 1 104 ? 1.970 0.641 6.508 1.00 78.31 104 LEU A CA 1
ATOM 807 C C . LEU A 1 104 ? 2.587 0.380 7.892 1.00 78.31 104 LEU A C 1
ATOM 809 O O . LEU A 1 104 ? 3.631 -0.263 7.985 1.00 78.31 104 LEU A O 1
ATOM 813 N N . CYS A 1 105 ? 1.973 0.879 8.964 1.00 86.12 105 CYS A N 1
ATOM 814 C CA . CYS A 1 105 ? 2.434 0.642 10.333 1.00 86.12 105 CYS A CA 1
ATOM 815 C C . CYS A 1 105 ? 2.126 -0.776 10.819 1.00 86.12 105 CYS A C 1
ATOM 817 O O . CYS A 1 105 ? 2.932 -1.362 11.537 1.00 86.12 105 CYS A O 1
ATOM 819 N N . GLU A 1 106 ? 0.984 -1.329 10.414 1.00 84.44 106 GLU A N 1
ATOM 820 C CA . GLU A 1 106 ? 0.636 -2.729 10.657 1.00 84.44 106 GLU A CA 1
ATOM 821 C C . GLU A 1 106 ? 1.563 -3.674 9.885 1.00 84.44 106 GLU A C 1
ATOM 823 O O . GLU A 1 106 ? 2.020 -4.682 10.423 1.00 84.44 106 GLU A O 1
ATOM 828 N N . ALA A 1 107 ? 1.896 -3.307 8.644 1.00 77.75 107 ALA A N 1
ATO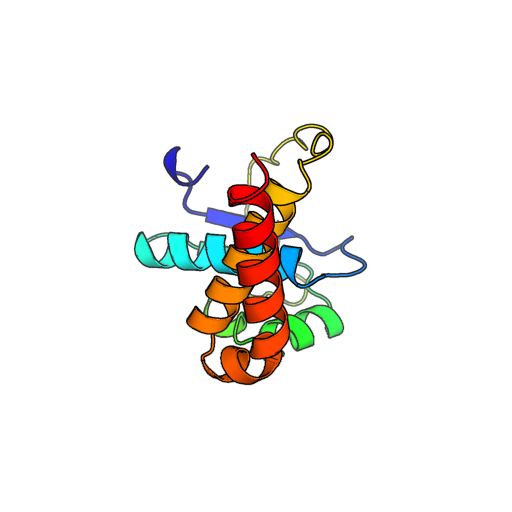M 829 C CA . ALA A 1 107 ? 2.838 -4.034 7.808 1.00 77.75 107 ALA A CA 1
ATOM 830 C C . ALA A 1 107 ? 4.243 -4.113 8.426 1.00 77.75 107 ALA A C 1
ATOM 832 O O . ALA A 1 107 ? 4.851 -5.184 8.440 1.00 77.75 107 ALA A O 1
ATOM 833 N N . ALA A 1 108 ? 4.752 -2.989 8.938 1.00 80.25 108 ALA A N 1
ATOM 834 C CA . ALA A 1 108 ? 6.042 -2.916 9.614 1.00 80.25 108 ALA A CA 1
ATOM 835 C C . ALA A 1 108 ? 5.992 -1.896 10.771 1.00 80.25 108 ALA A C 1
ATOM 837 O O . ALA A 1 108 ? 5.889 -0.691 10.516 1.00 80.25 108 ALA A O 1
ATOM 838 N N . PRO A 1 109 ? 6.131 -2.330 12.042 1.00 83.94 109 PRO A N 1
ATOM 839 C CA . PRO A 1 109 ? 6.009 -1.446 13.206 1.00 83.94 109 PRO A CA 1
ATOM 840 C C . PRO A 1 109 ? 6.998 -0.274 13.226 1.00 83.94 109 PRO A C 1
ATOM 842 O O . PRO A 1 109 ? 6.708 0.769 13.808 1.00 83.94 109 PRO A O 1
ATOM 845 N N . GLU A 1 110 ? 8.156 -0.395 12.572 1.00 84.56 110 GLU A N 1
ATOM 846 C CA . GLU A 1 110 ? 9.138 0.695 12.446 1.00 84.56 110 GLU A CA 1
ATOM 847 C C . GLU A 1 110 ? 8.567 1.933 11.734 1.00 84.56 110 GLU A C 1
ATOM 849 O O . GLU A 1 110 ? 9.010 3.062 11.974 1.00 84.56 110 GLU A O 1
ATOM 854 N N . ASN A 1 111 ? 7.545 1.746 10.894 1.00 84.75 111 ASN A N 1
ATOM 855 C CA . ASN A 1 111 ? 6.882 2.828 10.179 1.00 84.75 111 ASN A CA 1
ATOM 856 C C . ASN A 1 111 ? 6.110 3.774 11.117 1.00 84.75 111 ASN A C 1
ATOM 858 O O . ASN A 1 111 ? 5.971 4.951 10.783 1.00 84.75 111 ASN A O 1
ATOM 862 N N . LEU A 1 112 ? 5.711 3.335 12.323 1.00 86.75 112 LEU A N 1
ATOM 863 C CA . LEU A 1 112 ? 5.081 4.212 13.325 1.00 86.75 112 LEU A CA 1
ATOM 864 C C . LEU A 1 112 ? 5.973 5.399 13.682 1.00 86.75 112 LEU A C 1
ATOM 866 O O . LEU A 1 112 ? 5.500 6.530 13.743 1.00 86.75 112 LEU A O 1
ATOM 870 N N . PHE A 1 113 ? 7.272 5.164 13.881 1.00 85.88 113 PHE A N 1
ATOM 871 C CA . PHE A 1 113 ? 8.212 6.240 14.199 1.00 85.88 113 PHE A CA 1
ATOM 872 C C . PHE A 1 113 ? 8.432 7.181 13.014 1.00 85.88 113 PHE A C 1
ATOM 874 O O . PHE A 1 113 ? 8.616 8.379 13.212 1.00 85.88 113 PHE A O 1
ATOM 881 N N . ARG A 1 114 ? 8.384 6.656 11.785 1.00 83.50 114 ARG A N 1
ATOM 882 C CA . ARG A 1 114 ? 8.588 7.432 10.552 1.00 83.50 114 ARG A CA 1
ATOM 883 C C . ARG A 1 114 ? 7.385 8.302 10.203 1.00 83.50 114 ARG A C 1
ATOM 885 O O . ARG A 1 114 ? 7.565 9.380 9.646 1.00 83.50 114 ARG A O 1
ATOM 892 N N . PHE A 1 115 ? 6.177 7.833 10.513 1.00 86.31 115 PHE A N 1
ATOM 893 C CA . PHE A 1 115 ? 4.925 8.469 10.096 1.00 86.31 115 PHE A CA 1
ATOM 894 C C . PHE A 1 115 ? 4.126 9.094 11.235 1.00 86.31 115 PHE A C 1
ATOM 896 O O . PHE A 1 115 ? 3.051 9.630 10.975 1.00 86.31 115 PHE A O 1
ATOM 903 N N . LYS A 1 116 ? 4.640 9.078 12.471 1.00 86.44 116 LYS A N 1
ATOM 904 C CA . LYS A 1 116 ? 3.963 9.618 13.658 1.00 86.44 116 LYS A CA 1
ATOM 905 C C . LYS A 1 116 ? 3.340 10.993 13.412 1.00 86.44 116 LYS A C 1
ATOM 907 O O . LYS A 1 116 ? 2.146 11.162 13.623 1.00 86.44 116 LYS A O 1
ATOM 912 N N . ASP A 1 117 ? 4.126 11.945 12.921 1.00 82.62 117 ASP A N 1
ATOM 913 C CA . ASP A 1 117 ? 3.663 13.326 12.746 1.00 82.62 117 ASP A CA 1
ATOM 914 C C . ASP A 1 117 ? 2.582 13.443 11.661 1.00 82.62 117 ASP A C 1
ATOM 916 O O . ASP A 1 117 ? 1.644 14.226 11.790 1.00 82.62 117 ASP A O 1
ATOM 920 N N . VAL A 1 118 ? 2.673 12.621 10.610 1.00 83.56 118 VAL A N 1
ATOM 921 C CA . VAL A 1 118 ? 1.680 12.576 9.526 1.00 83.56 118 VAL A CA 1
ATOM 922 C C . VAL A 1 118 ? 0.372 11.953 10.017 1.00 83.56 118 VAL A C 1
ATOM 924 O O . VAL A 1 118 ? -0.700 12.485 9.736 1.00 83.56 118 VAL A O 1
ATOM 927 N N . LEU A 1 119 ? 0.450 10.862 10.783 1.00 85.75 119 LEU A N 1
ATOM 928 C CA . LEU A 1 119 ? -0.710 10.200 11.385 1.00 85.75 119 LEU A CA 1
ATOM 929 C C . LEU A 1 119 ? -1.440 11.130 12.357 1.00 85.75 119 LEU A C 1
ATOM 931 O O . LEU A 1 119 ? -2.661 11.257 12.280 1.00 85.75 119 LEU A O 1
ATOM 935 N N . GLU A 1 120 ? -0.702 11.809 13.235 1.00 88.12 120 GLU A N 1
ATOM 936 C CA . GLU A 1 120 ? -1.276 12.762 14.188 1.00 88.12 120 GLU A CA 1
ATOM 937 C C . GLU A 1 120 ? -1.937 13.941 13.466 1.00 88.12 120 GLU A C 1
ATOM 939 O O . GLU A 1 120 ? -3.069 14.303 13.789 1.00 88.12 120 GLU A O 1
ATOM 944 N N . TYR A 1 121 ? -1.281 14.496 12.442 1.00 86.31 121 TYR A N 1
ATOM 945 C CA . TYR A 1 121 ? -1.854 15.566 11.627 1.00 86.31 121 TYR A CA 1
ATOM 946 C C . TYR A 1 121 ? -3.160 15.140 10.942 1.00 86.31 121 TYR A C 1
ATOM 948 O O . TYR A 1 121 ? -4.160 15.853 11.029 1.00 86.31 121 TYR A O 1
ATOM 956 N N . LEU A 1 122 ? -3.185 13.967 10.299 1.00 84.00 122 LEU A N 1
ATOM 957 C CA . LEU A 1 122 ? -4.376 13.457 9.613 1.00 84.00 122 LEU A CA 1
ATOM 958 C C . LEU A 1 122 ? -5.527 13.194 10.595 1.00 84.00 122 LEU A C 1
ATOM 960 O O . LEU A 1 122 ? -6.663 13.581 10.319 1.00 84.00 122 LEU A O 1
ATOM 964 N N . LYS A 1 123 ? -5.243 12.611 11.768 1.00 87.62 123 LYS A N 1
ATOM 965 C CA . LYS A 1 123 ? -6.241 12.417 12.836 1.00 87.62 123 LYS A CA 1
ATOM 966 C C . LYS A 1 123 ? -6.819 13.753 13.304 1.00 87.62 123 LYS A C 1
ATOM 968 O O . LYS A 1 123 ? -8.035 13.879 13.452 1.00 87.62 123 LYS A O 1
ATOM 973 N N . GLN A 1 124 ? -5.974 14.766 13.491 1.00 85.94 124 GLN A N 1
ATOM 974 C CA . GLN A 1 124 ? -6.411 16.103 13.893 1.00 85.94 124 GLN A CA 1
ATOM 975 C C . GLN A 1 124 ? -7.232 16.819 12.811 1.00 85.94 124 GLN A C 1
ATOM 977 O O . GLN A 1 124 ? -8.253 17.413 13.151 1.00 85.94 124 GLN A O 1
ATOM 982 N N . ASP A 1 125 ? -6.833 16.781 11.534 1.00 80.44 125 ASP A N 1
ATOM 983 C CA . ASP A 1 125 ? -7.580 17.425 10.432 1.00 80.44 125 ASP A CA 1
ATOM 984 C C . ASP A 1 125 ? -8.992 16.819 10.309 1.00 80.44 125 ASP A C 1
ATOM 986 O O . ASP A 1 125 ? -9.981 17.551 10.229 1.00 80.44 125 ASP A O 1
ATOM 990 N N . LEU A 1 126 ? -9.109 15.491 10.438 1.00 84.38 126 LEU A N 1
ATOM 991 C CA . LEU A 1 126 ? -10.394 14.783 10.429 1.00 84.38 126 LEU A CA 1
ATOM 992 C C . LEU A 1 126 ? -11.281 15.134 11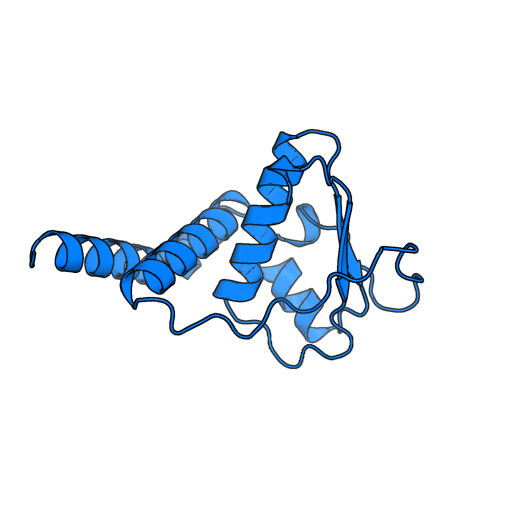.633 1.00 84.38 126 LEU A C 1
ATOM 994 O O . LEU A 1 126 ? -12.487 15.347 11.471 1.00 84.38 126 LEU A O 1
ATOM 998 N N . HIS A 1 127 ? -10.704 15.242 12.834 1.00 79.44 127 HIS A N 1
ATOM 999 C CA . HIS A 1 127 ? -11.437 15.668 14.030 1.00 79.44 127 HIS A CA 1
ATOM 1000 C C . HIS A 1 127 ? -11.917 17.129 13.933 1.00 79.44 127 HIS A C 1
ATOM 1002 O O . HIS A 1 127 ? -13.069 17.429 14.272 1.00 79.44 127 HIS A O 1
ATOM 1008 N N . HIS A 1 128 ? -11.096 18.046 13.419 1.00 72.69 128 HIS A N 1
ATOM 1009 C CA . HIS A 1 128 ? -11.501 19.445 13.245 1.00 72.69 128 HIS A CA 1
ATOM 1010 C C . HIS A 1 128 ? -12.629 19.599 12.212 1.00 72.69 128 HIS A C 1
ATOM 1012 O O . HIS A 1 128 ? -13.588 20.330 12.467 1.00 72.69 128 HIS A O 1
ATOM 1018 N N . GLU A 1 129 ? -12.604 18.852 11.103 1.00 61.03 129 GLU A N 1
ATOM 1019 C CA . GLU A 1 129 ? -13.707 18.850 10.129 1.00 61.03 129 GLU A CA 1
ATOM 1020 C C . GLU A 1 129 ? -15.009 18.233 10.677 1.00 61.03 129 GLU A C 1
ATOM 1022 O O . GLU A 1 129 ? -16.092 18.596 10.214 1.00 61.03 129 GLU A O 1
ATOM 1027 N N . THR A 1 130 ? -14.952 17.318 11.659 1.00 59.66 130 THR A N 1
ATOM 1028 C CA . THR A 1 130 ? -16.167 16.816 12.342 1.00 59.66 130 THR A CA 1
ATOM 1029 C C . THR A 1 130 ? -16.807 17.832 13.282 1.00 59.66 130 THR A C 1
ATOM 1031 O O . THR A 1 130 ? -18.019 17.795 13.452 1.00 59.66 130 THR A O 1
ATOM 1034 N N . THR A 1 131 ? -16.015 18.735 13.866 1.00 59.12 131 THR A N 1
ATOM 1035 C CA . THR A 1 131 ? -16.480 19.689 14.891 1.00 59.12 131 THR A CA 1
ATOM 1036 C C . THR A 1 131 ? -16.987 21.003 14.278 1.00 59.12 131 THR A C 1
ATOM 1038 O O . THR A 1 131 ? -17.652 21.789 14.941 1.00 59.12 131 THR A O 1
ATOM 1041 N N . SER A 1 132 ? -16.681 21.253 13.000 1.00 54.50 132 SER A N 1
ATOM 1042 C CA . SER A 1 132 ? -17.052 22.476 12.274 1.00 54.50 132 SER A CA 1
ATOM 1043 C C . SER A 1 132 ? -18.361 22.354 11.462 1.00 54.50 132 SER A C 1
ATOM 1045 O O . SER A 1 132 ? -18.672 23.237 10.664 1.00 54.50 132 SER A O 1
ATOM 1047 N N . LYS A 1 133 ? -19.134 21.276 11.654 1.00 44.72 133 LYS A N 1
ATOM 1048 C CA . LYS A 1 133 ? -20.482 21.073 11.093 1.00 44.72 133 LYS A CA 1
ATOM 1049 C C . LYS A 1 133 ? -21.531 21.068 12.192 1.00 44.72 133 LYS A C 1
ATOM 1051 O O . LYS A 1 133 ? -22.640 21.564 11.904 1.00 44.72 133 LYS A O 1
#